Protein AF-A0A5J9SLV2-F1 (afdb_monomer)

Structure (mmCIF, N/CA/C/O backbone):
data_AF-A0A5J9SLV2-F1
#
_entry.id   AF-A0A5J9SLV2-F1
#
loop_
_atom_site.group_PDB
_atom_site.id
_atom_site.type_symbol
_atom_site.label_atom_id
_atom_site.label_alt_id
_atom_site.label_comp_id
_atom_site.label_asym_id
_atom_site.label_entity_id
_atom_site.label_seq_id
_atom_site.pdbx_PDB_ins_code
_atom_site.Cartn_x
_atom_site.Cartn_y
_atom_site.Cartn_z
_atom_site.occupancy
_atom_site.B_iso_or_equiv
_atom_site.auth_seq_id
_atom_site.auth_comp_id
_atom_site.auth_asym_id
_atom_site.auth_atom_id
_atom_site.pdbx_PDB_model_num
ATOM 1 N N . MET A 1 1 ? -26.144 40.426 -46.924 1.00 41.72 1 MET A N 1
ATOM 2 C CA . MET A 1 1 ? -24.665 40.455 -46.871 1.00 41.72 1 MET A CA 1
ATOM 3 C C . MET A 1 1 ? -24.216 39.282 -46.008 1.00 41.72 1 MET A C 1
ATOM 5 O O . MET A 1 1 ? -24.791 39.077 -44.948 1.00 41.72 1 MET A O 1
ATOM 9 N N . GLN A 1 2 ? -23.354 38.431 -46.560 1.00 43.91 2 GLN A N 1
ATOM 10 C CA . GLN A 1 2 ? -23.101 37.044 -46.152 1.00 43.91 2 GLN A CA 1
ATOM 11 C C . GLN A 1 2 ? -22.430 36.903 -44.776 1.00 43.91 2 GLN A C 1
ATOM 13 O O . GLN A 1 2 ? -21.515 37.651 -44.450 1.00 43.91 2 GLN A O 1
ATOM 18 N N . ARG A 1 3 ? -22.840 35.879 -44.012 1.00 47.34 3 ARG A N 1
ATOM 19 C CA . ARG A 1 3 ? -22.037 35.296 -42.927 1.00 47.34 3 ARG A CA 1
ATOM 20 C C . ARG A 1 3 ? -21.032 34.330 -43.556 1.00 47.34 3 ARG A C 1
ATOM 22 O O . ARG A 1 3 ? -21.440 33.359 -44.190 1.00 47.34 3 ARG A O 1
ATOM 29 N N . GLN A 1 4 ? -19.743 34.617 -43.411 1.00 53.06 4 GLN A N 1
ATOM 30 C CA . GLN A 1 4 ? -18.662 33.725 -43.823 1.00 53.06 4 GLN A CA 1
ATOM 31 C C . GLN A 1 4 ? -18.554 32.537 -42.862 1.00 53.06 4 GLN A C 1
ATOM 33 O O . GLN A 1 4 ? -18.487 32.707 -41.647 1.00 53.06 4 GLN A O 1
ATOM 38 N N . MET A 1 5 ? -18.535 31.339 -43.446 1.00 47.59 5 MET A N 1
ATOM 39 C CA . MET A 1 5 ? -18.023 30.118 -42.836 1.00 47.59 5 MET A CA 1
ATOM 40 C C . MET A 1 5 ? -16.497 30.065 -42.958 1.00 47.59 5 MET A C 1
ATOM 42 O O . MET A 1 5 ? -15.943 30.475 -43.976 1.00 47.59 5 MET A O 1
ATOM 46 N N . GLY A 1 6 ? -15.847 29.472 -41.961 1.00 43.09 6 GLY A N 1
ATOM 47 C CA . GLY A 1 6 ? -14.471 28.978 -42.028 1.00 43.09 6 GLY A CA 1
ATOM 48 C C . GLY A 1 6 ? -13.948 28.721 -40.617 1.00 43.09 6 GLY A C 1
ATOM 49 O O . GLY A 1 6 ? -14.244 29.488 -39.714 1.00 43.09 6 GLY A O 1
ATOM 50 N N . SER A 1 7 ? -13.191 27.682 -40.302 1.00 43.59 7 SER A N 1
ATOM 51 C CA . SER A 1 7 ? -12.810 26.437 -40.968 1.00 43.59 7 SER A CA 1
ATOM 52 C C . SER A 1 7 ? -12.269 25.577 -39.819 1.00 43.59 7 SER A C 1
ATOM 54 O O . SER A 1 7 ? -11.457 26.068 -39.037 1.00 43.59 7 SER A O 1
ATOM 56 N N . LEU A 1 8 ? -12.743 24.340 -39.671 1.00 46.25 8 LEU A N 1
ATOM 57 C CA . LEU A 1 8 ? -12.281 23.403 -38.640 1.00 46.25 8 LEU A CA 1
ATOM 58 C C . LEU A 1 8 ? -10.815 23.024 -38.901 1.00 46.25 8 LEU A C 1
ATOM 60 O O . LEU A 1 8 ? -10.478 22.581 -39.998 1.00 46.25 8 LEU A O 1
ATOM 64 N N . ALA A 1 9 ? -9.954 23.199 -37.899 1.00 49.19 9 ALA A N 1
ATOM 65 C CA . ALA A 1 9 ? -8.588 22.687 -37.917 1.00 49.19 9 ALA A CA 1
ATOM 66 C C . ALA A 1 9 ? -8.591 21.163 -37.661 1.00 49.19 9 ALA A C 1
ATOM 68 O O . ALA A 1 9 ? -9.382 20.694 -36.839 1.00 49.19 9 ALA A O 1
ATOM 69 N N . PRO A 1 10 ? -7.745 20.375 -38.347 1.00 49.41 10 PRO A N 1
ATOM 70 C CA . PRO A 1 10 ? -7.709 18.929 -38.175 1.00 49.41 10 PRO A CA 1
ATOM 71 C C . PRO A 1 10 ? -6.972 18.523 -36.892 1.00 49.41 10 PRO A C 1
ATOM 73 O O . PRO A 1 10 ? -5.961 19.112 -36.515 1.00 49.41 10 PRO A O 1
ATOM 76 N N . HIS A 1 11 ? -7.494 17.482 -36.244 1.00 47.03 11 HIS A N 1
ATOM 77 C CA . HIS A 1 11 ? -6.877 16.802 -35.112 1.00 47.03 11 HIS A CA 1
ATOM 78 C C . HIS A 1 11 ? -5.669 15.978 -35.577 1.00 47.03 11 HIS A C 1
ATOM 80 O O . HIS A 1 11 ? -5.800 15.093 -36.421 1.00 47.03 11 HIS A O 1
ATOM 86 N N . ASP A 1 12 ? -4.508 16.262 -34.994 1.00 41.50 12 ASP A N 1
ATOM 87 C CA . ASP A 1 12 ? -3.261 15.530 -35.202 1.00 41.50 12 ASP A CA 1
ATOM 88 C C . ASP A 1 12 ? -3.271 14.246 -34.353 1.00 41.50 12 ASP A C 1
ATOM 90 O O . ASP A 1 12 ? -2.928 14.236 -33.169 1.00 41.50 12 ASP A O 1
ATOM 94 N N . THR A 1 13 ? -3.761 13.144 -34.925 1.00 51.00 13 THR A N 1
ATOM 95 C CA . THR A 1 13 ? -3.569 11.809 -34.348 1.00 51.00 13 THR A CA 1
ATOM 96 C C . THR A 1 13 ? -2.160 11.329 -34.676 1.00 51.00 13 THR A C 1
ATOM 98 O O . THR A 1 13 ? -1.941 10.644 -35.678 1.00 51.00 13 THR A O 1
ATOM 101 N N . GLY A 1 14 ? -1.210 11.677 -33.808 1.00 39.94 14 GLY A N 1
ATOM 102 C CA . GLY A 1 14 ? 0.153 11.154 -33.811 1.00 39.94 14 GLY A CA 1
ATOM 103 C C . GLY A 1 14 ? 0.186 9.656 -33.493 1.00 39.94 14 GLY A C 1
ATOM 104 O O . GLY A 1 14 ? 0.420 9.245 -32.360 1.00 39.94 14 GLY A O 1
ATOM 105 N N . LEU A 1 15 ? -0.059 8.822 -34.503 1.00 46.41 15 LEU A N 1
ATOM 106 C CA . LEU A 1 15 ? 0.231 7.391 -34.470 1.00 46.41 15 LEU A CA 1
ATOM 107 C C . LEU A 1 15 ? 1.737 7.193 -34.690 1.00 46.41 15 LEU A C 1
ATOM 109 O O . LEU A 1 15 ? 2.242 7.357 -35.799 1.00 46.41 15 LEU A O 1
ATOM 113 N N . CYS A 1 16 ? 2.460 6.816 -33.635 1.00 43.22 16 CYS A N 1
ATOM 114 C CA . CYS A 1 16 ? 3.853 6.383 -33.733 1.00 43.22 16 CYS A CA 1
ATOM 115 C C . CYS A 1 16 ? 3.993 5.200 -34.719 1.00 43.22 16 CYS A C 1
ATOM 117 O O . CYS A 1 16 ? 3.277 4.202 -34.573 1.00 43.22 16 CYS A O 1
ATOM 119 N N . PRO A 1 17 ? 4.930 5.229 -35.683 1.00 48.59 17 PRO A N 1
ATOM 120 C CA . PRO A 1 17 ? 5.192 4.073 -36.528 1.00 48.59 17 PRO A CA 1
ATOM 121 C C . PRO A 1 17 ? 5.981 3.004 -35.756 1.00 48.59 17 PRO A C 1
ATOM 123 O O . PRO A 1 17 ? 7.010 3.279 -35.140 1.00 48.59 17 PRO A O 1
ATOM 126 N N . ARG A 1 18 ? 5.507 1.753 -35.810 1.00 48.09 18 ARG A N 1
ATOM 127 C CA . ARG A 1 18 ? 6.249 0.575 -35.330 1.00 48.09 18 ARG A CA 1
ATOM 128 C C . ARG A 1 18 ? 7.481 0.335 -36.221 1.00 48.09 18 ARG A C 1
ATOM 130 O O . ARG A 1 18 ? 7.324 0.339 -37.444 1.00 48.09 18 ARG A O 1
ATOM 137 N N . PRO A 1 19 ? 8.675 0.052 -35.671 1.00 42.28 19 PRO A N 1
ATOM 138 C CA . PRO A 1 19 ? 9.814 -0.351 -36.488 1.00 42.28 19 PRO A CA 1
ATOM 139 C C . PRO A 1 19 ? 9.582 -1.742 -37.102 1.00 42.28 19 PRO A C 1
ATOM 141 O O . PRO A 1 19 ? 9.2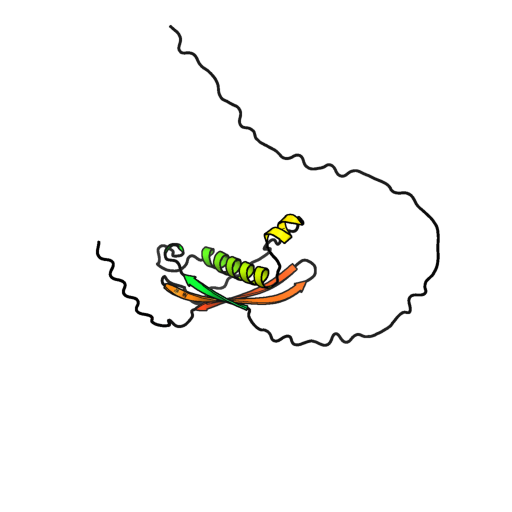21 -2.698 -36.413 1.00 42.28 19 PRO A O 1
ATOM 144 N N . ARG A 1 20 ? 9.780 -1.844 -38.424 1.00 42.25 20 ARG A N 1
ATOM 145 C CA . ARG A 1 20 ? 9.831 -3.109 -39.174 1.00 42.25 20 ARG A CA 1
ATOM 146 C C . ARG A 1 20 ? 11.054 -3.913 -38.728 1.00 42.25 20 ARG A C 1
ATOM 148 O O . ARG A 1 20 ? 12.167 -3.397 -38.770 1.00 42.25 20 ARG A O 1
ATOM 155 N N . ALA A 1 21 ? 10.850 -5.175 -38.356 1.00 43.91 21 ALA A N 1
ATOM 156 C CA . ALA A 1 21 ? 11.937 -6.133 -38.183 1.00 43.91 21 ALA A CA 1
ATOM 157 C C . ALA A 1 21 ? 12.627 -6.359 -39.538 1.00 43.91 21 ALA A C 1
ATOM 159 O O . ALA A 1 21 ? 11.968 -6.694 -40.522 1.00 43.91 21 ALA A O 1
ATOM 160 N N . ALA A 1 22 ? 13.937 -6.124 -39.594 1.00 47.12 22 ALA A N 1
ATOM 161 C CA . ALA A 1 22 ? 14.756 -6.421 -40.757 1.00 47.12 22 ALA A CA 1
ATOM 162 C C . ALA A 1 22 ? 15.210 -7.885 -40.706 1.00 47.12 22 ALA A C 1
ATOM 164 O O . ALA A 1 22 ? 15.863 -8.307 -39.751 1.00 47.12 22 ALA A O 1
ATOM 165 N N . ASP A 1 23 ? 14.881 -8.633 -41.757 1.00 47.53 23 ASP A N 1
ATOM 166 C CA . ASP A 1 23 ? 15.496 -9.914 -42.086 1.00 47.53 23 ASP A CA 1
ATOM 167 C C . ASP A 1 23 ? 16.975 -9.695 -42.433 1.00 47.53 23 ASP A C 1
ATOM 169 O O . ASP A 1 23 ? 17.310 -8.958 -43.361 1.00 47.53 23 ASP A O 1
ATOM 173 N N . GLY A 1 24 ? 17.873 -10.338 -41.687 1.00 38.94 24 GLY A N 1
ATOM 174 C CA . GLY A 1 24 ? 19.316 -10.168 -41.836 1.00 38.94 24 GLY A CA 1
ATOM 175 C C . GLY A 1 24 ? 20.068 -11.440 -41.479 1.00 38.94 24 GLY A C 1
ATOM 176 O O . GLY A 1 24 ? 20.387 -11.702 -40.326 1.00 38.94 24 GLY A O 1
ATOM 177 N N . ARG A 1 25 ? 20.317 -12.244 -42.507 1.00 39.91 25 ARG A N 1
ATOM 178 C CA . ARG A 1 25 ? 21.093 -13.485 -42.515 1.00 39.91 25 ARG A CA 1
ATOM 179 C C . ARG A 1 25 ? 22.583 -13.157 -42.304 1.00 39.91 25 ARG A C 1
ATOM 181 O O . ARG A 1 25 ? 23.121 -12.371 -43.077 1.00 39.91 25 ARG A O 1
ATOM 188 N N . SER A 1 26 ? 23.258 -13.783 -41.336 1.00 43.88 26 SER A N 1
ATOM 189 C CA . SER A 1 26 ? 24.723 -13.681 -41.177 1.00 43.88 26 SER A CA 1
ATOM 190 C C . SER A 1 26 ? 25.423 -14.984 -41.583 1.00 43.88 26 SER A C 1
ATOM 192 O O . SER A 1 26 ? 24.915 -16.062 -41.260 1.00 43.88 26 SER A O 1
ATOM 194 N N . PRO A 1 27 ? 26.564 -14.915 -42.296 1.00 47.19 27 PRO A N 1
ATOM 195 C CA . PRO A 1 27 ? 27.261 -16.080 -42.810 1.00 47.19 27 PRO A CA 1
ATOM 196 C C . PRO A 1 27 ? 28.206 -16.717 -41.785 1.00 47.19 27 PRO A C 1
ATOM 198 O O . PRO A 1 27 ? 28.594 -16.151 -40.767 1.00 47.19 27 PRO A O 1
ATOM 201 N N . ILE A 1 28 ? 28.554 -17.942 -42.144 1.00 46.94 28 ILE A N 1
ATOM 202 C CA . ILE A 1 28 ? 29.383 -18.931 -41.475 1.00 46.94 28 ILE A CA 1
ATOM 203 C C . ILE A 1 28 ? 30.841 -18.446 -41.473 1.00 46.94 28 ILE A C 1
ATOM 205 O O . ILE A 1 28 ? 31.357 -18.084 -42.530 1.00 46.94 28 ILE A O 1
ATOM 209 N N . SER A 1 29 ? 31.539 -18.506 -40.334 1.00 45.91 29 SER A N 1
ATOM 210 C CA . SER A 1 29 ? 33.005 -18.540 -40.333 1.00 45.91 29 SER A CA 1
ATOM 211 C C . SER A 1 29 ? 33.538 -19.624 -39.393 1.00 45.91 29 SER A C 1
ATOM 213 O O . SER A 1 29 ? 33.150 -19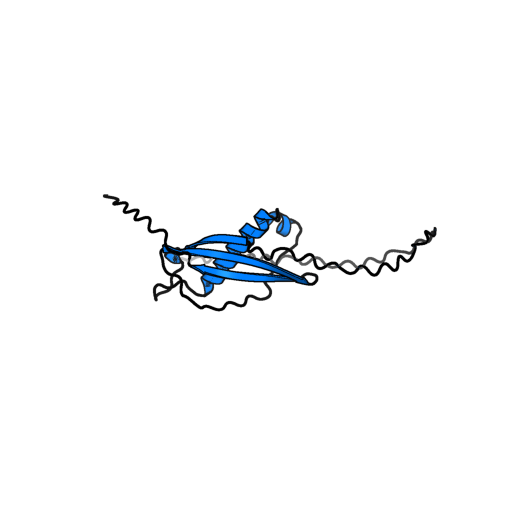.778 -38.237 1.00 45.91 29 SER A O 1
ATOM 215 N N . SER A 1 30 ? 34.386 -20.446 -39.993 1.00 47.09 30 SER A N 1
ATOM 216 C CA . SER A 1 30 ? 35.151 -21.556 -39.451 1.00 47.09 30 SER A CA 1
ATOM 217 C C . SER A 1 30 ? 36.380 -21.079 -38.677 1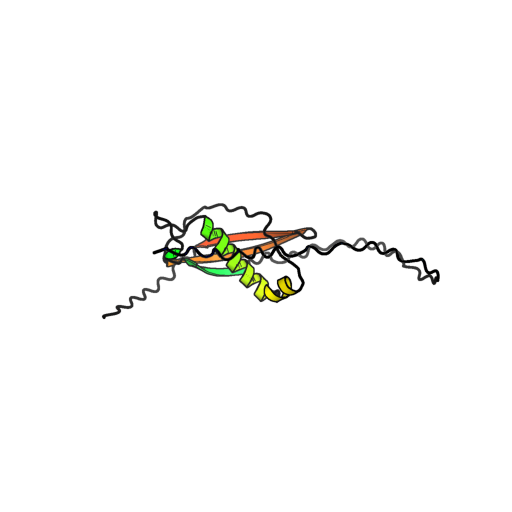.00 47.09 30 SER A C 1
ATOM 219 O O . SER A 1 30 ? 37.057 -20.156 -39.127 1.00 47.09 30 SER A O 1
ATOM 221 N N . GLY A 1 31 ? 36.769 -21.794 -37.620 1.00 36.50 31 GLY A N 1
ATOM 222 C CA . GLY A 1 31 ? 38.125 -21.692 -37.066 1.00 36.50 31 GLY A CA 1
ATOM 223 C C . GLY A 1 31 ? 38.208 -22.110 -35.606 1.00 36.50 31 GLY A C 1
ATOM 224 O O . GLY A 1 31 ? 37.853 -21.348 -34.717 1.00 36.50 31 GLY A O 1
ATOM 225 N N . GLY A 1 32 ? 38.655 -23.341 -35.357 1.00 36.72 32 GLY A N 1
ATOM 226 C CA . GLY A 1 32 ? 38.665 -23.942 -34.028 1.00 36.72 32 GLY A CA 1
ATOM 227 C C . GLY A 1 32 ? 39.779 -23.482 -33.085 1.00 36.72 32 GLY A C 1
ATOM 228 O O . GLY A 1 32 ? 40.821 -22.969 -33.489 1.00 36.72 32 GLY A O 1
ATOM 229 N N . ARG A 1 33 ? 39.581 -23.800 -31.804 1.00 38.91 33 ARG A N 1
ATOM 230 C CA . ARG A 1 33 ? 40.581 -24.430 -30.931 1.00 38.91 33 ARG A CA 1
ATOM 231 C C . ARG A 1 33 ? 39.891 -24.894 -29.654 1.00 38.91 33 ARG A C 1
ATOM 233 O O . ARG A 1 33 ? 39.199 -24.127 -28.994 1.00 38.91 33 ARG A O 1
ATOM 240 N N . GLY A 1 34 ? 40.038 -26.181 -29.361 1.00 40.88 34 GLY A N 1
ATOM 241 C CA . GLY A 1 34 ? 39.435 -26.810 -28.199 1.00 40.88 34 GLY A CA 1
ATOM 242 C C . GLY A 1 34 ? 40.059 -26.316 -26.900 1.00 40.88 34 GLY A C 1
ATOM 243 O O . GLY A 1 34 ? 41.276 -26.327 -26.745 1.00 40.88 34 GLY A O 1
ATOM 244 N N . HIS A 1 35 ? 39.200 -25.984 -25.943 1.00 35.84 35 HIS A N 1
ATOM 245 C CA . HIS A 1 35 ? 39.523 -26.034 -24.527 1.00 35.84 35 HIS A CA 1
ATOM 246 C C . HIS A 1 35 ? 38.548 -27.012 -23.878 1.00 35.84 35 HIS A C 1
ATOM 248 O O . HIS A 1 35 ? 37.331 -26.840 -23.930 1.00 35.84 35 HIS A O 1
ATOM 254 N N . ARG A 1 36 ? 39.102 -28.102 -23.338 1.00 37.38 36 ARG A N 1
ATOM 255 C CA . ARG A 1 36 ? 38.364 -29.142 -22.617 1.00 37.38 36 ARG A CA 1
ATOM 256 C C . ARG A 1 36 ? 37.741 -28.497 -21.378 1.00 37.38 36 ARG A C 1
ATOM 258 O O . ARG A 1 36 ? 38.468 -28.111 -20.468 1.00 37.38 36 ARG A O 1
ATOM 265 N N . VAL A 1 37 ? 36.417 -28.388 -21.343 1.00 36.12 37 VAL A N 1
ATOM 266 C CA . VAL A 1 37 ? 35.692 -28.003 -20.130 1.00 36.12 37 VAL A CA 1
ATOM 267 C C . VAL A 1 37 ? 35.549 -29.263 -19.283 1.00 36.12 37 VAL A C 1
ATOM 269 O O . VAL A 1 37 ? 34.885 -30.221 -19.678 1.00 36.12 37 VAL A O 1
ATOM 272 N N . ALA A 1 38 ? 36.248 -29.292 -18.152 1.00 37.62 38 ALA A N 1
ATOM 273 C CA . ALA A 1 38 ? 36.125 -30.350 -17.165 1.00 37.62 38 ALA A CA 1
ATOM 274 C C . ALA A 1 38 ? 34.691 -30.368 -16.616 1.00 37.62 38 ALA A C 1
ATOM 276 O O . ALA A 1 38 ? 34.208 -29.372 -16.077 1.00 37.62 38 ALA A O 1
ATOM 277 N N . ALA A 1 39 ? 34.015 -31.507 -16.756 1.00 39.25 39 ALA A N 1
ATOM 278 C CA . ALA A 1 39 ? 32.753 -31.773 -16.089 1.00 39.25 39 ALA A CA 1
ATOM 279 C C . ALA A 1 39 ? 33.009 -31.876 -14.578 1.00 39.25 39 ALA A C 1
ATOM 281 O O . ALA A 1 39 ? 33.406 -32.921 -14.069 1.00 39.25 39 ALA A O 1
ATOM 282 N N . LEU A 1 40 ? 32.796 -30.777 -13.855 1.00 40.84 40 LEU A N 1
ATOM 283 C CA . LEU A 1 40 ? 32.665 -30.811 -12.406 1.00 40.84 40 LEU A CA 1
ATOM 284 C C . LEU A 1 40 ? 31.238 -31.255 -12.084 1.00 40.84 40 LEU A C 1
ATOM 286 O O . LEU A 1 40 ? 30.322 -30.447 -11.943 1.00 40.84 40 LEU A O 1
ATOM 290 N N . THR A 1 41 ? 31.055 -32.568 -11.960 1.00 44.19 41 THR A N 1
ATOM 291 C CA . THR A 1 41 ? 29.964 -33.176 -11.191 1.00 44.19 41 THR A CA 1
ATOM 292 C C . THR A 1 41 ? 30.131 -32.803 -9.718 1.00 44.19 41 THR A C 1
ATOM 294 O O . THR A 1 41 ? 30.550 -33.602 -8.887 1.00 44.19 41 THR A O 1
ATOM 297 N N . GLY A 1 42 ? 29.826 -31.548 -9.403 1.00 34.69 42 GLY A N 1
ATOM 298 C CA . GLY A 1 42 ? 29.607 -31.063 -8.055 1.00 34.69 42 GLY A CA 1
ATOM 299 C C . GLY A 1 42 ? 28.110 -31.033 -7.819 1.00 34.69 42 GLY A C 1
ATOM 300 O O . GLY A 1 42 ? 27.413 -30.152 -8.317 1.00 34.69 42 GLY A O 1
ATOM 301 N N . ARG A 1 43 ? 27.602 -32.006 -7.062 1.00 48.03 43 ARG A N 1
ATOM 302 C CA . ARG A 1 43 ? 26.269 -31.943 -6.466 1.00 48.03 43 ARG A CA 1
ATOM 303 C C . ARG A 1 43 ? 26.311 -30.801 -5.451 1.00 48.03 43 ARG A C 1
ATOM 305 O O . ARG A 1 43 ? 26.592 -31.014 -4.276 1.00 48.03 43 ARG A O 1
ATOM 312 N N . ALA A 1 44 ? 26.120 -29.574 -5.925 1.00 37.12 44 ALA A N 1
ATOM 313 C CA . ALA A 1 44 ? 25.938 -28.427 -5.062 1.00 37.12 44 ALA A CA 1
ATOM 314 C C . ALA A 1 44 ? 24.588 -28.629 -4.376 1.00 37.12 44 ALA A C 1
ATOM 316 O O . ALA A 1 44 ? 23.530 -28.311 -4.919 1.00 37.12 44 ALA A O 1
ATOM 317 N N . CYS A 1 45 ? 24.626 -29.234 -3.190 1.00 36.91 45 CYS A N 1
ATOM 318 C CA . CYS A 1 45 ? 23.585 -29.060 -2.200 1.00 36.91 45 CYS A CA 1
ATOM 319 C C . CYS A 1 45 ? 23.457 -27.550 -2.020 1.00 36.91 45 CYS A C 1
ATOM 321 O O . CYS A 1 45 ? 24.300 -26.935 -1.369 1.00 36.91 45 CYS A O 1
ATOM 323 N N . LEU A 1 46 ? 22.463 -26.956 -2.685 1.00 42.28 46 LEU A N 1
ATOM 324 C CA . LEU A 1 46 ? 22.109 -25.557 -2.536 1.00 42.28 46 LEU A CA 1
ATOM 325 C C . LEU A 1 46 ? 21.713 -25.400 -1.070 1.00 42.28 46 LEU A C 1
ATOM 327 O O . LEU A 1 46 ? 20.589 -25.716 -0.674 1.00 42.28 46 LEU A O 1
ATOM 331 N N . GLY A 1 47 ? 22.696 -25.041 -0.246 1.00 32.00 47 GLY A N 1
ATOM 332 C CA . GLY A 1 47 ? 22.496 -24.772 1.160 1.00 32.00 47 GLY A CA 1
ATOM 333 C C . GLY A 1 47 ? 21.376 -23.756 1.242 1.00 32.00 47 GLY A C 1
ATOM 334 O O . GLY A 1 47 ? 21.495 -22.654 0.707 1.00 32.00 47 GLY A O 1
ATOM 335 N N . LYS A 1 48 ? 20.253 -24.151 1.849 1.00 44.81 48 LYS A N 1
ATOM 336 C CA . LYS A 1 48 ? 19.187 -23.224 2.211 1.00 44.81 48 LYS A CA 1
ATOM 337 C C . LYS A 1 48 ? 19.791 -22.236 3.200 1.00 44.81 48 LYS A C 1
ATOM 339 O O . LYS A 1 48 ? 19.778 -22.480 4.404 1.00 44.81 48 LYS A O 1
ATOM 344 N N . ALA A 1 49 ? 20.312 -21.127 2.689 1.00 39.16 49 ALA A N 1
ATOM 345 C CA . ALA A 1 49 ? 20.485 -19.928 3.476 1.00 39.16 49 ALA A CA 1
ATOM 346 C C . ALA A 1 49 ? 19.077 -19.531 3.920 1.00 39.16 49 ALA A C 1
ATOM 348 O O . ALA A 1 49 ? 18.279 -19.027 3.128 1.00 39.16 49 ALA A O 1
ATOM 349 N N . ARG A 1 50 ? 18.730 -19.851 5.168 1.00 45.72 50 ARG A N 1
ATOM 350 C CA . ARG A 1 50 ? 17.563 -19.269 5.821 1.00 45.72 50 ARG A CA 1
ATOM 351 C C . ARG A 1 50 ? 17.901 -17.802 6.042 1.00 45.72 50 ARG A C 1
ATOM 353 O O . ARG A 1 50 ? 18.451 -17.438 7.072 1.00 45.72 50 ARG A O 1
ATOM 360 N N . LYS A 1 51 ? 17.679 -16.994 5.007 1.00 45.41 51 LYS A N 1
ATOM 361 C CA . LYS A 1 51 ? 17.705 -15.542 5.119 1.00 45.41 51 LYS A CA 1
ATOM 362 C C . LYS A 1 51 ? 16.572 -15.201 6.076 1.00 45.41 51 LYS A C 1
ATOM 364 O O . LYS A 1 51 ? 15.450 -15.642 5.844 1.00 45.41 51 LYS A O 1
ATOM 369 N N . GLU A 1 52 ? 16.890 -14.531 7.176 1.00 50.03 52 GLU A N 1
ATOM 370 C CA . GLU A 1 52 ? 15.884 -14.016 8.098 1.00 50.03 52 GLU A CA 1
ATOM 371 C C . GLU A 1 52 ? 14.799 -13.319 7.280 1.00 50.03 52 GLU A C 1
ATOM 373 O O . GLU A 1 52 ? 15.095 -12.444 6.463 1.00 50.03 52 GLU A O 1
ATOM 378 N N . ASP A 1 53 ? 13.558 -13.769 7.454 1.00 59.28 53 ASP A N 1
ATOM 379 C CA . ASP A 1 53 ? 12.371 -13.273 6.760 1.00 59.28 53 ASP A CA 1
ATOM 380 C C . ASP A 1 53 ? 11.998 -11.884 7.292 1.00 59.28 53 ASP A C 1
ATOM 382 O O . ASP A 1 53 ? 10.924 -11.665 7.850 1.00 59.28 53 ASP A O 1
ATOM 386 N N . LYS A 1 54 ? 12.934 -10.942 7.188 1.00 81.44 54 LYS A N 1
ATOM 387 C CA . LYS A 1 54 ? 12.783 -9.596 7.708 1.00 81.44 54 LYS A CA 1
ATOM 388 C C . LYS A 1 54 ? 11.909 -8.816 6.739 1.00 81.44 54 LYS A C 1
ATOM 390 O O . LYS A 1 54 ? 12.234 -8.681 5.559 1.00 81.44 54 LYS A O 1
ATOM 395 N N . TYR A 1 55 ? 10.774 -8.351 7.241 1.00 90.06 55 TYR A N 1
ATOM 396 C CA . TYR A 1 55 ? 9.920 -7.440 6.502 1.00 90.06 55 TYR A CA 1
ATOM 397 C C . TYR A 1 55 ? 10.635 -6.099 6.355 1.00 90.06 55 TYR A C 1
ATOM 399 O O . TYR A 1 55 ? 11.273 -5.616 7.291 1.00 90.06 55 TYR A O 1
ATOM 407 N N . PHE A 1 56 ? 10.535 -5.519 5.166 1.00 91.75 56 PHE A N 1
ATOM 408 C CA . PHE A 1 56 ? 10.804 -4.108 4.980 1.00 91.75 56 PHE A CA 1
ATOM 409 C C . PHE A 1 56 ? 9.549 -3.340 5.379 1.00 91.75 56 PHE A C 1
ATOM 411 O O . PHE A 1 56 ? 8.464 -3.647 4.888 1.00 91.75 56 PHE A O 1
ATOM 418 N N . GLU A 1 57 ? 9.692 -2.400 6.300 1.00 93.75 57 GLU A N 1
ATOM 419 C CA . GLU A 1 57 ? 8.576 -1.712 6.938 1.00 93.75 57 GLU A CA 1
ATOM 420 C C . GLU A 1 57 ? 8.583 -0.244 6.520 1.00 93.75 57 GLU A C 1
ATOM 422 O O . GLU A 1 57 ? 9.593 0.442 6.676 1.00 93.75 57 GLU A O 1
ATOM 427 N N . VAL A 1 58 ? 7.460 0.227 5.981 1.00 93.44 58 VAL A N 1
ATOM 428 C CA . VAL A 1 58 ? 7.257 1.632 5.619 1.00 93.44 58 VAL A CA 1
ATOM 429 C C . VAL A 1 58 ? 6.097 2.169 6.435 1.00 93.44 58 VAL A C 1
ATOM 431 O O . VAL A 1 58 ? 4.957 1.746 6.247 1.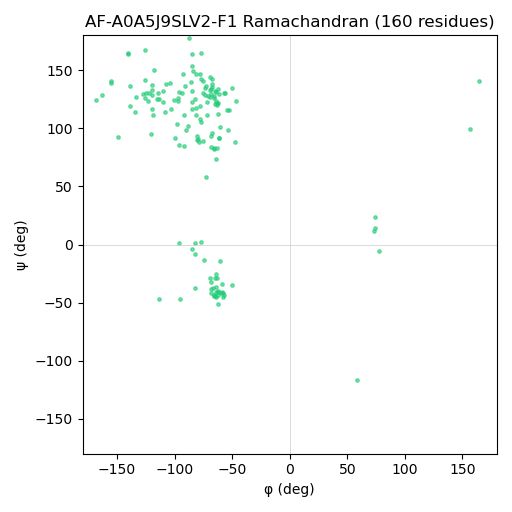00 93.44 58 VAL A O 1
ATOM 434 N N . GLU A 1 59 ? 6.391 3.076 7.362 1.00 93.75 59 GLU A N 1
ATOM 435 C CA . GLU A 1 59 ? 5.355 3.783 8.110 1.00 93.75 59 GLU A CA 1
ATOM 436 C C . GLU A 1 59 ? 4.679 4.831 7.224 1.00 93.75 59 GLU A C 1
ATOM 438 O O . GLU A 1 59 ? 5.341 5.586 6.512 1.00 93.75 59 GLU A O 1
ATOM 443 N N . MET A 1 60 ? 3.352 4.875 7.284 1.00 92.94 60 MET A N 1
ATOM 444 C CA . MET A 1 60 ? 2.500 5.794 6.538 1.00 92.94 60 MET A CA 1
ATOM 445 C C . MET A 1 60 ? 1.340 6.267 7.423 1.00 92.94 60 MET A C 1
ATOM 447 O O . MET A 1 60 ? 1.058 5.700 8.484 1.00 92.94 60 MET A O 1
ATOM 451 N N . MET A 1 61 ? 0.672 7.330 6.986 1.00 92.81 61 MET A N 1
ATOM 452 C CA . MET A 1 61 ? -0.515 7.887 7.628 1.00 92.81 61 MET A CA 1
ATOM 453 C C . MET A 1 61 ? -1.641 7.969 6.602 1.00 92.81 61 MET A C 1
ATOM 455 O O . MET A 1 61 ? -1.390 8.266 5.432 1.00 92.81 61 MET A O 1
ATOM 459 N N . VAL A 1 62 ? -2.862 7.680 7.044 1.00 92.31 62 VAL A N 1
ATOM 460 C CA . VAL A 1 62 ? -4.064 7.816 6.215 1.00 92.31 62 VAL A CA 1
ATOM 461 C C . VAL A 1 62 ? -4.360 9.296 6.001 1.00 92.31 62 VAL A C 1
ATOM 463 O O . VAL A 1 62 ? -4.453 10.041 6.980 1.00 92.31 62 VAL A O 1
ATOM 466 N N . HIS A 1 63 ? -4.524 9.712 4.744 1.00 91.25 63 HIS A N 1
ATOM 467 C CA . HIS A 1 63 ? -4.965 11.067 4.425 1.00 91.25 63 HIS A CA 1
ATOM 468 C C . HIS A 1 63 ? -6.492 11.154 4.461 1.00 91.25 63 HIS A C 1
ATOM 470 O O . HIS A 1 63 ? -7.190 10.170 4.219 1.00 91.25 63 HIS A O 1
ATOM 476 N N . ASP A 1 64 ? -7.020 12.347 4.727 1.00 88.50 64 ASP A N 1
ATOM 477 C CA . ASP A 1 64 ? -8.469 12.578 4.741 1.00 88.50 64 ASP A CA 1
ATOM 478 C C . ASP A 1 64 ? -9.107 12.352 3.356 1.00 88.50 64 ASP A C 1
ATOM 480 O O . ASP A 1 64 ? -10.244 11.893 3.275 1.00 88.50 64 ASP A O 1
ATOM 484 N N . ASP A 1 65 ? -8.347 12.579 2.278 1.00 91.12 65 ASP A N 1
ATOM 485 C CA . ASP A 1 65 ? -8.769 12.356 0.885 1.00 91.12 65 ASP A CA 1
ATOM 486 C C . ASP A 1 65 ? -8.814 10.867 0.483 1.00 91.12 65 ASP A C 1
ATOM 488 O O . ASP A 1 65 ? -9.374 10.516 -0.556 1.00 91.12 65 ASP A O 1
ATOM 492 N N . ASP A 1 66 ? -8.228 9.979 1.293 1.00 91.25 66 ASP A N 1
ATOM 493 C CA . ASP A 1 66 ? -8.187 8.535 1.029 1.00 91.25 66 ASP A CA 1
ATOM 494 C C . ASP A 1 66 ? -9.481 7.819 1.463 1.00 91.25 66 ASP A C 1
ATOM 496 O O . ASP A 1 66 ? -9.663 6.620 1.207 1.00 91.25 66 ASP A O 1
ATOM 500 N N . LEU A 1 67 ? -10.365 8.540 2.159 1.00 93.12 67 LEU A N 1
ATOM 501 C CA . LEU A 1 67 ? -11.584 8.004 2.744 1.00 93.12 67 LEU A CA 1
ATOM 502 C C . LEU A 1 67 ? -12.746 7.947 1.750 1.00 93.12 67 LEU A C 1
ATOM 504 O O . LEU A 1 67 ? -12.890 8.762 0.842 1.00 93.12 67 LEU A O 1
ATOM 508 N N . ASP A 1 68 ? -13.607 6.961 1.962 1.00 92.56 68 ASP A N 1
ATOM 509 C CA . ASP A 1 68 ? -14.897 6.834 1.312 1.00 92.56 68 ASP A CA 1
ATOM 510 C C . ASP A 1 68 ? -16.004 7.586 2.070 1.00 92.56 68 ASP A C 1
ATOM 512 O O . ASP A 1 68 ? -15.810 8.156 3.147 1.00 92.56 68 ASP A O 1
ATOM 516 N N . GLU A 1 69 ? -17.212 7.555 1.508 1.00 90.06 69 GLU A N 1
ATOM 517 C CA . GLU A 1 69 ? -18.412 8.163 2.097 1.00 90.06 69 GLU A CA 1
ATOM 518 C C . GLU A 1 69 ? -18.788 7.573 3.472 1.00 90.06 69 GLU A C 1
ATOM 520 O O . GLU A 1 69 ? -19.587 8.159 4.204 1.00 90.06 69 GLU A O 1
ATOM 525 N N . TYR A 1 70 ? -18.215 6.425 3.845 1.00 89.88 70 TYR A N 1
ATOM 526 C CA . TYR A 1 70 ? -18.430 5.755 5.126 1.00 89.88 70 TYR A CA 1
ATOM 527 C C . TYR A 1 70 ? -17.348 6.097 6.163 1.00 89.88 70 TYR A C 1
ATOM 529 O O . TYR A 1 70 ? -17.405 5.602 7.294 1.00 89.88 70 TYR A O 1
ATOM 537 N N . GLY A 1 71 ? -16.383 6.954 5.811 1.00 88.69 71 GLY A N 1
ATOM 538 C CA . GLY A 1 71 ? -15.285 7.361 6.686 1.00 88.69 71 GLY A CA 1
ATOM 539 C C . GLY A 1 71 ? -14.223 6.275 6.881 1.00 88.69 71 GLY A C 1
ATOM 540 O O . GLY A 1 71 ? -13.530 6.268 7.903 1.00 88.69 71 GLY A O 1
ATOM 541 N N . VAL A 1 72 ? -14.113 5.338 5.936 1.00 92.88 72 VAL A N 1
ATOM 542 C CA . VAL A 1 72 ? -13.102 4.274 5.902 1.00 92.88 72 VAL A CA 1
ATOM 543 C C . VAL A 1 72 ? -12.245 4.440 4.651 1.00 92.88 72 VAL A C 1
ATOM 545 O O . VAL A 1 72 ? -12.711 4.942 3.637 1.00 92.88 72 VAL A O 1
ATOM 548 N N . VAL A 1 73 ? -10.979 4.027 4.695 1.00 93.75 73 VAL A N 1
ATOM 549 C CA . VAL A 1 73 ? -10.118 4.065 3.505 1.00 93.75 73 VAL A CA 1
ATOM 550 C C . VAL A 1 73 ? -10.738 3.268 2.360 1.00 93.75 73 VAL A C 1
ATOM 552 O O . VAL A 1 73 ? -11.087 2.094 2.508 1.00 93.75 73 VAL A O 1
ATOM 555 N N . ASN A 1 74 ? -10.806 3.892 1.188 1.00 93.94 74 ASN A N 1
ATOM 556 C CA . ASN A 1 74 ? -11.321 3.258 -0.012 1.00 93.94 74 ASN A CA 1
ATOM 557 C C . ASN A 1 74 ? -10.454 2.047 -0.411 1.00 93.94 74 ASN A C 1
ATOM 559 O O . ASN A 1 74 ? -9.227 2.128 -0.497 1.00 93.94 74 ASN A O 1
ATOM 563 N N . ASN A 1 75 ? -11.097 0.920 -0.733 1.00 90.75 75 ASN A N 1
ATOM 564 C CA . ASN A 1 75 ? -10.436 -0.328 -1.130 1.00 90.75 75 ASN A CA 1
ATOM 565 C C . ASN A 1 75 ? -9.374 -0.153 -2.233 1.00 90.75 75 ASN A C 1
ATOM 567 O O . ASN A 1 75 ? -8.358 -0.853 -2.209 1.00 90.75 75 ASN A O 1
ATOM 571 N N . ALA A 1 76 ? -9.587 0.769 -3.177 1.00 90.38 76 ALA A N 1
ATOM 572 C CA . ALA A 1 76 ? -8.650 1.053 -4.263 1.00 90.38 76 ALA A CA 1
ATOM 573 C C . ALA A 1 76 ? -7.343 1.701 -3.771 1.00 90.38 76 ALA A C 1
ATOM 575 O O . ALA A 1 76 ? -6.277 1.428 -4.323 1.00 90.38 76 ALA A O 1
ATOM 576 N N . ILE A 1 77 ? -7.403 2.498 -2.701 1.00 94.19 77 ILE A N 1
ATOM 577 C CA . ILE A 1 77 ? -6.250 3.227 -2.157 1.00 94.19 77 ILE A CA 1
ATOM 578 C C . ILE A 1 77 ? -5.235 2.278 -1.513 1.00 94.19 77 ILE A C 1
ATOM 580 O O . ILE A 1 77 ? -4.030 2.515 -1.578 1.00 94.19 77 ILE A O 1
ATOM 584 N N . TYR A 1 78 ? -5.676 1.132 -0.993 1.00 93.19 78 TYR A N 1
ATOM 585 C CA . TYR A 1 78 ? -4.763 0.127 -0.444 1.00 93.19 78 TYR A CA 1
ATOM 586 C C . TYR A 1 78 ? -3.735 -0.378 -1.468 1.00 93.19 78 TYR A C 1
ATOM 588 O O . TYR A 1 78 ? -2.588 -0.653 -1.107 1.00 93.19 78 TYR A O 1
ATOM 596 N N . ALA A 1 79 ? -4.111 -0.478 -2.748 1.00 93.00 79 ALA A N 1
ATOM 597 C CA . ALA A 1 79 ? -3.165 -0.827 -3.805 1.00 93.00 79 ALA A CA 1
ATOM 598 C C . ALA A 1 79 ? -2.111 0.276 -4.003 1.00 93.00 79 ALA A C 1
ATOM 600 O O . ALA A 1 79 ? -0.934 -0.033 -4.200 1.00 93.00 79 ALA A O 1
ATOM 601 N N . SER A 1 80 ? -2.516 1.543 -3.883 1.00 93.25 80 SER A N 1
ATOM 602 C CA . SER A 1 80 ? -1.623 2.701 -3.942 1.00 93.25 80 SER A CA 1
ATOM 603 C C . SER A 1 80 ? -0.633 2.715 -2.776 1.00 93.25 80 SER A C 1
ATOM 605 O O . SER A 1 80 ? 0.560 2.871 -3.012 1.00 93.25 80 SER A O 1
ATOM 607 N N . TYR A 1 81 ? -1.063 2.438 -1.539 1.00 94.06 81 TYR A N 1
ATOM 608 C CA . TYR A 1 81 ? -0.138 2.340 -0.396 1.00 94.06 81 TYR A CA 1
ATOM 609 C C . TYR A 1 81 ? 0.919 1.248 -0.581 1.00 94.06 81 TYR A C 1
ATOM 611 O O . TYR A 1 81 ? 2.100 1.445 -0.288 1.00 94.06 81 TYR A O 1
ATOM 619 N N . ILE A 1 82 ? 0.510 0.090 -1.105 1.00 93.50 82 ILE A N 1
ATOM 620 C CA . ILE A 1 82 ? 1.435 -1.005 -1.415 1.00 93.50 82 ILE A CA 1
ATOM 621 C C . ILE A 1 82 ? 2.423 -0.593 -2.506 1.00 93.50 82 ILE A C 1
ATOM 623 O O . ILE A 1 82 ? 3.606 -0.932 -2.415 1.00 93.50 82 ILE A O 1
ATOM 627 N N . HIS A 1 83 ? 1.953 0.124 -3.527 1.00 92.25 83 HIS A N 1
ATOM 628 C CA . HIS A 1 83 ? 2.806 0.630 -4.592 1.00 92.25 83 HIS A CA 1
ATOM 629 C C . HIS A 1 83 ? 3.851 1.604 -4.051 1.00 92.25 83 HIS A C 1
ATOM 631 O O . HIS A 1 83 ? 5.036 1.351 -4.256 1.00 92.25 83 HIS A O 1
ATOM 637 N N . SER A 1 84 ? 3.436 2.615 -3.285 1.00 92.06 84 SER A N 1
ATOM 638 C CA . SER A 1 84 ? 4.347 3.584 -2.673 1.00 92.06 84 SER A CA 1
ATOM 639 C C . SER A 1 84 ? 5.383 2.896 -1.785 1.00 92.06 84 SER A C 1
ATOM 641 O O . SER A 1 84 ? 6.573 3.184 -1.868 1.00 92.06 84 SER A O 1
ATOM 643 N N . GLY A 1 85 ? 4.967 1.917 -0.976 1.00 92.25 85 GLY A N 1
ATOM 644 C CA . GLY A 1 85 ? 5.902 1.169 -0.137 1.00 92.25 85 GLY A CA 1
ATOM 645 C C . GLY A 1 85 ? 6.909 0.353 -0.957 1.00 92.25 85 GLY A C 1
ATOM 646 O O . GLY A 1 85 ? 8.077 0.238 -0.581 1.00 92.25 85 GLY A O 1
ATOM 647 N N . ARG A 1 86 ? 6.478 -0.217 -2.090 1.00 90.25 86 ARG A N 1
ATOM 648 C CA . ARG A 1 86 ? 7.365 -0.956 -2.996 1.00 90.25 86 ARG A CA 1
ATOM 649 C C . ARG A 1 86 ? 8.365 -0.029 -3.673 1.00 90.25 86 ARG A C 1
ATOM 651 O O . ARG A 1 86 ? 9.509 -0.438 -3.835 1.00 90.25 86 ARG A O 1
ATOM 658 N N . ASP A 1 87 ? 7.960 1.175 -4.040 1.00 88.56 87 ASP A N 1
ATOM 659 C CA . ASP A 1 87 ? 8.853 2.132 -4.688 1.00 88.56 87 ASP A CA 1
ATOM 660 C C . ASP A 1 87 ? 9.965 2.553 -3.720 1.00 88.56 87 ASP A C 1
ATOM 662 O O . ASP A 1 87 ? 11.138 2.435 -4.063 1.00 88.56 87 ASP A O 1
ATOM 666 N N . VAL A 1 88 ? 9.625 2.835 -2.455 1.00 90.56 88 VAL A N 1
ATOM 667 C CA . VAL A 1 88 ? 10.612 3.085 -1.385 1.00 90.56 88 VAL A CA 1
ATOM 668 C C . VAL A 1 88 ? 11.559 1.892 -1.186 1.00 90.56 88 VAL A C 1
ATOM 670 O O . VAL A 1 88 ? 12.767 2.062 -1.007 1.00 90.56 88 VAL A O 1
ATOM 673 N N . LEU A 1 89 ? 11.045 0.656 -1.228 1.00 88.00 89 LEU A N 1
ATOM 674 C CA . LEU A 1 89 ? 11.889 -0.543 -1.154 1.00 88.00 89 LEU A CA 1
ATOM 675 C C . LEU A 1 89 ? 12.864 -0.627 -2.340 1.00 88.00 89 LEU A C 1
ATOM 677 O O . LEU A 1 89 ? 14.026 -0.985 -2.150 1.00 88.00 89 LEU A O 1
ATOM 681 N N . LEU A 1 90 ? 12.398 -0.348 -3.557 1.00 84.88 90 LEU A N 1
ATOM 682 C CA . LEU A 1 90 ? 13.213 -0.417 -4.771 1.00 84.88 90 LEU A CA 1
ATOM 683 C C . LEU A 1 90 ? 14.287 0.675 -4.786 1.00 84.88 90 LEU A C 1
ATOM 685 O O . LEU A 1 90 ? 15.446 0.375 -5.076 1.00 84.88 90 LEU A O 1
ATOM 689 N N . GLU A 1 91 ? 13.937 1.892 -4.378 1.00 86.69 91 GLU A N 1
ATOM 690 C CA . GLU A 1 91 ? 14.884 2.992 -4.195 1.00 86.69 91 GLU A CA 1
ATOM 691 C C . GLU A 1 91 ? 15.981 2.623 -3.192 1.00 86.69 91 GLU A C 1
ATOM 693 O O . GLU A 1 91 ? 17.167 2.776 -3.488 1.00 86.69 91 GLU A O 1
ATOM 698 N N . ASN A 1 92 ? 15.611 2.021 -2.056 1.00 86.31 92 ASN A N 1
ATOM 699 C CA . ASN A 1 92 ? 16.571 1.539 -1.058 1.00 86.31 92 ASN A CA 1
ATOM 700 C C . ASN A 1 92 ? 17.481 0.413 -1.570 1.00 86.31 92 ASN A C 1
ATOM 702 O O . ASN A 1 92 ? 18.591 0.236 -1.068 1.00 86.31 92 ASN A O 1
ATOM 706 N N . LEU A 1 93 ? 17.037 -0.351 -2.569 1.00 81.88 93 LEU A N 1
ATOM 707 C CA . LEU A 1 93 ? 17.852 -1.359 -3.249 1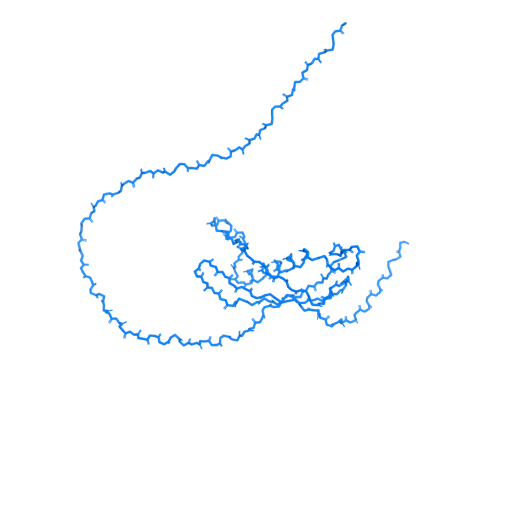.00 81.88 93 LEU A CA 1
ATOM 708 C C . LEU A 1 93 ? 18.749 -0.759 -4.349 1.00 81.88 93 LEU A C 1
ATOM 710 O O . LEU A 1 93 ? 19.464 -1.505 -5.017 1.00 81.88 93 LEU A O 1
ATOM 714 N N . GLY A 1 94 ? 18.727 0.564 -4.547 1.00 80.50 94 GLY A N 1
ATOM 715 C CA . GLY A 1 94 ? 19.454 1.255 -5.616 1.00 80.50 94 GLY A CA 1
ATOM 716 C C . GLY A 1 94 ? 18.831 1.057 -7.000 1.00 80.50 94 GLY A C 1
ATOM 717 O O . GLY A 1 94 ? 19.461 1.336 -8.018 1.00 80.50 94 GLY A O 1
ATOM 718 N N . ILE A 1 95 ? 17.598 0.552 -7.048 1.00 76.88 95 ILE A N 1
ATOM 719 C CA . ILE A 1 95 ? 16.815 0.361 -8.264 1.00 76.88 95 ILE A CA 1
ATOM 720 C C . ILE A 1 95 ? 15.913 1.588 -8.398 1.00 76.88 95 ILE A C 1
ATOM 722 O O . ILE A 1 95 ? 14.764 1.577 -7.966 1.00 76.88 95 ILE A O 1
ATOM 726 N N . SER A 1 96 ? 16.438 2.660 -8.996 1.00 72.62 96 SER A N 1
ATOM 727 C CA . SER A 1 96 ? 15.602 3.813 -9.327 1.00 72.62 96 SER A CA 1
ATOM 728 C C . SER A 1 96 ? 14.682 3.481 -10.500 1.00 72.62 96 SER A C 1
ATOM 730 O O . SER A 1 96 ? 15.092 2.867 -11.492 1.00 72.62 96 SER A O 1
ATOM 732 N N . VAL A 1 97 ? 13.418 3.885 -10.384 1.00 69.38 97 VAL A N 1
ATOM 733 C CA . VAL A 1 97 ? 12.389 3.640 -11.405 1.00 69.38 97 VAL A CA 1
ATOM 734 C C . VAL A 1 97 ? 12.807 4.245 -12.747 1.00 69.38 97 VAL A C 1
ATOM 736 O O . VAL A 1 97 ? 12.720 3.572 -13.774 1.00 69.38 97 VAL A O 1
ATOM 739 N N . ASP A 1 98 ? 13.369 5.456 -12.726 1.00 74.00 98 ASP A N 1
ATOM 740 C CA . ASP A 1 98 ? 13.839 6.164 -13.921 1.00 74.00 98 ASP A CA 1
ATOM 741 C C . ASP A 1 98 ? 14.963 5.419 -14.644 1.00 74.00 98 ASP A C 1
ATOM 743 O O . ASP A 1 98 ? 14.967 5.325 -15.873 1.00 74.00 98 ASP A O 1
ATOM 747 N N . TYR A 1 99 ? 15.901 4.831 -13.892 1.00 74.81 99 TYR A N 1
ATOM 748 C CA . TYR A 1 99 ? 16.983 4.045 -14.478 1.00 74.81 99 TYR A CA 1
ATOM 749 C C . TYR A 1 99 ? 16.430 2.810 -15.195 1.00 74.81 99 TYR A C 1
ATOM 751 O O . TYR A 1 99 ? 16.787 2.548 -16.344 1.00 74.81 99 TYR A O 1
ATOM 759 N N . TRP A 1 100 ? 15.497 2.091 -14.570 1.00 73.50 100 TRP A N 1
ATOM 760 C CA . TRP A 1 100 ? 14.876 0.910 -15.174 1.00 73.50 100 TRP A CA 1
ATOM 761 C C . TRP A 1 100 ? 14.026 1.241 -16.396 1.00 73.50 100 TRP A C 1
ATOM 763 O O . TRP A 1 100 ? 14.165 0.574 -17.426 1.00 73.50 100 TRP A O 1
ATOM 773 N N . ALA A 1 101 ? 13.233 2.309 -16.316 1.00 76.31 101 ALA A N 1
ATOM 774 C CA . ALA A 1 101 ? 12.440 2.799 -17.434 1.00 76.31 101 ALA A CA 1
ATOM 775 C C . ALA A 1 101 ? 13.329 3.233 -18.615 1.00 76.31 101 ALA A C 1
ATOM 777 O O . ALA A 1 101 ? 13.033 2.893 -19.761 1.00 76.31 101 ALA A O 1
ATOM 778 N N . SER A 1 102 ? 14.456 3.908 -18.349 1.00 78.19 102 SER A N 1
ATOM 779 C CA . SER A 1 102 ? 15.400 4.349 -19.390 1.00 78.19 102 SER A CA 1
ATOM 780 C C . SER A 1 102 ? 16.086 3.192 -20.127 1.00 78.19 102 SER A C 1
ATOM 782 O O . SER A 1 102 ? 16.389 3.308 -21.312 1.00 78.19 102 SER A O 1
ATOM 784 N N . MET A 1 103 ? 16.263 2.045 -19.463 1.00 75.75 103 MET A N 1
ATOM 785 C CA . MET A 1 103 ? 16.769 0.812 -20.079 1.00 75.75 103 MET A CA 1
ATOM 786 C C . MET A 1 103 ? 15.714 0.080 -20.926 1.00 75.75 103 MET A C 1
ATOM 788 O O . MET A 1 103 ? 15.991 -0.997 -21.450 1.00 75.75 103 MET A O 1
ATOM 792 N N . GLY A 1 104 ? 14.502 0.631 -21.052 1.00 74.00 104 GLY A N 1
ATOM 793 C CA . GLY A 1 104 ? 13.387 -0.001 -21.758 1.00 74.00 104 GLY A CA 1
ATOM 794 C C . GLY A 1 104 ? 12.766 -1.174 -20.995 1.00 74.00 104 GLY A C 1
ATOM 795 O O . GLY A 1 104 ? 11.969 -1.920 -21.565 1.00 74.00 104 GLY A O 1
ATOM 796 N N . ASN A 1 105 ? 13.111 -1.344 -19.716 1.00 74.25 105 ASN A N 1
ATOM 797 C CA . ASN A 1 105 ? 12.566 -2.391 -18.864 1.00 74.25 105 ASN A CA 1
ATOM 798 C C . ASN A 1 105 ? 11.397 -1.831 -18.049 1.00 74.25 105 ASN A C 1
ATOM 800 O O . ASN A 1 105 ? 11.519 -0.804 -17.388 1.00 74.25 105 ASN A O 1
ATOM 804 N N . ALA A 1 106 ? 10.268 -2.538 -18.044 1.00 76.62 106 ALA A N 1
ATOM 805 C CA . ALA A 1 106 ? 9.098 -2.171 -17.252 1.00 76.62 106 ALA A CA 1
ATOM 806 C C . ALA A 1 106 ? 8.712 -3.316 -16.312 1.00 76.62 106 ALA A C 1
ATOM 808 O O . ALA A 1 106 ? 8.563 -4.464 -16.738 1.00 76.62 106 ALA A O 1
ATOM 809 N N . MET A 1 107 ? 8.516 -3.003 -15.031 1.00 78.88 107 MET A N 1
ATOM 810 C CA . MET A 1 107 ? 7.941 -3.945 -14.074 1.00 78.88 107 MET A CA 1
ATOM 811 C C . MET A 1 107 ? 6.423 -3.796 -14.067 1.00 78.88 107 MET A C 1
ATOM 813 O O . MET A 1 107 ? 5.876 -2.907 -13.422 1.00 78.88 107 MET A O 1
ATOM 817 N N . ALA A 1 108 ? 5.735 -4.678 -14.788 1.00 86.06 108 ALA A N 1
ATOM 818 C CA . ALA A 1 108 ? 4.279 -4.724 -14.770 1.00 86.06 108 ALA A CA 1
ATOM 819 C C . ALA A 1 108 ? 3.769 -5.568 -13.591 1.00 86.06 108 ALA A C 1
ATOM 821 O O . ALA A 1 108 ? 4.203 -6.706 -13.382 1.00 86.06 108 ALA A O 1
ATOM 822 N N . LEU A 1 109 ? 2.804 -5.031 -12.842 1.00 88.00 109 LEU A N 1
ATOM 823 C CA . LEU A 1 109 ? 2.072 -5.787 -11.830 1.00 88.00 109 LEU A CA 1
ATOM 824 C C . LEU A 1 109 ? 1.134 -6.769 -12.542 1.00 88.00 109 LEU A C 1
ATOM 826 O O . LEU A 1 109 ? 0.196 -6.363 -13.216 1.00 88.00 109 LEU A O 1
ATOM 830 N N . SER A 1 110 ? 1.429 -8.066 -12.435 1.00 90.00 110 SER A N 1
ATOM 831 C CA . SER A 1 110 ? 0.623 -9.111 -13.088 1.00 90.00 110 SER A CA 1
ATOM 832 C C . SER A 1 110 ? -0.618 -9.486 -12.280 1.00 90.00 110 SER A C 1
ATOM 834 O O . SER A 1 110 ? -1.658 -9.782 -12.854 1.00 90.00 110 SER A O 1
ATOM 836 N N . GLU A 1 111 ? -0.496 -9.513 -10.954 1.00 90.19 111 GLU A N 1
ATOM 837 C CA . GLU A 1 111 ? -1.551 -9.945 -10.043 1.00 90.19 111 GLU A CA 1
ATOM 838 C C . GLU A 1 111 ? -1.330 -9.297 -8.672 1.00 90.19 111 GLU A C 1
ATOM 840 O O . GLU A 1 111 ? -0.193 -9.212 -8.199 1.00 90.19 111 GLU A O 1
ATOM 845 N N . LEU A 1 112 ? -2.413 -8.852 -8.035 1.00 90.56 112 LEU A N 1
ATOM 846 C CA . LEU A 1 112 ? -2.419 -8.340 -6.668 1.00 90.56 112 LEU A CA 1
ATOM 847 C C . LEU A 1 112 ? -3.657 -8.877 -5.955 1.00 90.56 112 LEU A C 1
ATOM 849 O O . LEU A 1 112 ? -4.781 -8.606 -6.366 1.00 90.56 112 LEU A O 1
ATOM 853 N N . ASN A 1 113 ? -3.440 -9.637 -4.884 1.00 91.19 113 ASN A N 1
ATOM 854 C CA . ASN A 1 113 ? -4.508 -10.196 -4.063 1.00 91.19 113 ASN A CA 1
ATOM 855 C C . ASN A 1 113 ? -4.551 -9.462 -2.724 1.00 91.19 113 ASN A C 1
ATOM 857 O O . ASN A 1 113 ? -3.615 -9.580 -1.932 1.00 91.19 113 ASN A O 1
ATOM 861 N N . LEU A 1 114 ? -5.639 -8.736 -2.468 1.00 90.19 114 LEU A N 1
A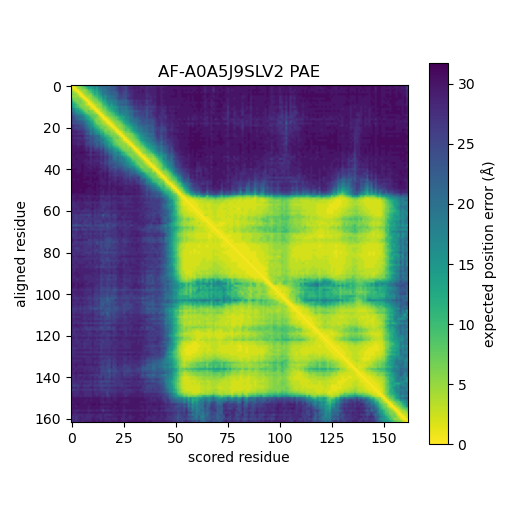TOM 862 C CA . LEU A 1 114 ? -5.854 -7.994 -1.226 1.00 90.19 114 LEU A CA 1
ATOM 863 C C . LEU A 1 114 ? -6.956 -8.655 -0.404 1.00 90.19 114 LEU A C 1
ATOM 865 O O . LEU A 1 114 ? -8.022 -8.991 -0.918 1.00 90.19 114 LEU A O 1
ATOM 869 N N . LYS A 1 115 ? -6.683 -8.855 0.886 1.00 91.50 115 LYS A N 1
ATOM 870 C CA . LYS A 1 115 ? -7.656 -9.332 1.870 1.00 91.50 115 LYS A CA 1
ATOM 871 C C . LYS A 1 115 ? -7.735 -8.312 2.992 1.00 91.50 115 LYS A C 1
ATOM 873 O O . LYS A 1 115 ? -6.718 -7.998 3.604 1.00 91.50 115 LYS A O 1
ATOM 878 N N . TYR A 1 116 ? -8.939 -7.822 3.244 1.00 88.31 116 TYR A N 1
ATOM 879 C CA . TYR A 1 116 ? -9.200 -6.759 4.204 1.00 88.31 116 TYR A CA 1
ATOM 880 C C . TYR A 1 116 ? -9.720 -7.370 5.505 1.00 88.31 116 TYR A C 1
ATOM 882 O O . TYR A 1 116 ? -10.689 -8.127 5.485 1.00 88.31 116 TYR A O 1
ATOM 890 N N . PHE A 1 117 ? -9.055 -7.065 6.620 1.00 86.56 117 PHE A N 1
ATOM 891 C CA . PHE A 1 117 ? -9.420 -7.580 7.946 1.00 86.56 117 PHE A CA 1
ATOM 892 C C . PHE A 1 117 ? -9.907 -6.469 8.877 1.00 86.56 117 PHE A C 1
ATOM 894 O O . PHE A 1 117 ? -10.946 -6.619 9.513 1.00 86.56 117 PHE A O 1
ATOM 901 N N . SER A 1 118 ? -9.180 -5.352 8.934 1.00 89.00 118 SER A N 1
ATOM 902 C CA . SER A 1 118 ? -9.516 -4.182 9.747 1.00 89.00 118 SER A CA 1
ATOM 903 C C . SER A 1 118 ? -9.515 -2.916 8.884 1.00 89.00 118 SER A C 1
ATOM 905 O O . SER A 1 118 ? -8.533 -2.688 8.170 1.00 89.00 118 SER A O 1
ATOM 907 N N . PRO A 1 119 ? -10.580 -2.096 8.931 1.00 90.81 119 PRO A N 1
ATOM 908 C CA . PRO A 1 119 ? -10.625 -0.836 8.200 1.00 90.81 119 PRO A CA 1
ATOM 909 C C . PRO A 1 119 ? -9.639 0.177 8.792 1.00 90.81 119 PRO A C 1
ATOM 911 O O . PRO A 1 119 ? -9.466 0.228 10.009 1.00 90.81 119 PRO A O 1
ATOM 914 N N . LEU A 1 120 ? -9.032 0.983 7.922 1.00 92.31 120 LEU A N 1
ATOM 915 C CA . LEU A 1 120 ? -8.249 2.163 8.292 1.00 92.31 120 LEU A CA 1
ATOM 916 C C . LEU A 1 120 ? -9.151 3.406 8.271 1.00 92.31 120 LEU A C 1
ATOM 918 O O . LEU A 1 120 ? -10.072 3.478 7.453 1.00 92.31 120 LEU A O 1
ATOM 922 N N . ARG A 1 121 ? -8.893 4.375 9.150 1.00 91.44 121 ARG A N 1
ATOM 923 C CA . ARG A 1 121 ? -9.636 5.640 9.271 1.00 91.44 121 ARG A CA 1
ATOM 924 C C . ARG A 1 121 ? -8.699 6.845 9.189 1.00 91.44 121 ARG A C 1
ATOM 926 O O . ARG A 1 121 ? -7.485 6.696 9.298 1.00 91.44 121 ARG A O 1
ATOM 933 N N . SER A 1 122 ? -9.275 8.037 9.019 1.00 88.31 122 SER A N 1
ATOM 934 C CA . SER A 1 122 ? -8.519 9.298 9.069 1.00 88.31 122 SER A CA 1
ATOM 935 C C . SER A 1 122 ? -7.659 9.364 10.333 1.00 88.31 122 SER A C 1
ATOM 937 O O . SER A 1 122 ? -8.113 9.024 11.429 1.00 88.31 122 SER A O 1
ATOM 939 N N . GLY A 1 123 ? -6.406 9.784 10.159 1.00 85.69 123 GLY A N 1
ATOM 940 C CA . GLY A 1 123 ? -5.437 9.934 11.241 1.00 85.69 123 GLY A CA 1
ATOM 941 C C . GLY A 1 123 ? -4.805 8.628 11.728 1.00 85.69 123 GLY A C 1
ATOM 942 O O . GLY A 1 123 ? -3.859 8.687 12.518 1.00 85.69 123 GLY A O 1
ATOM 943 N N . ASP A 1 124 ? -5.246 7.461 11.243 1.00 90.56 124 ASP A N 1
ATOM 944 C CA . ASP A 1 124 ? -4.592 6.203 11.584 1.00 90.56 124 ASP A CA 1
ATOM 945 C C . ASP A 1 124 ? -3.167 6.181 11.019 1.00 90.56 124 ASP A C 1
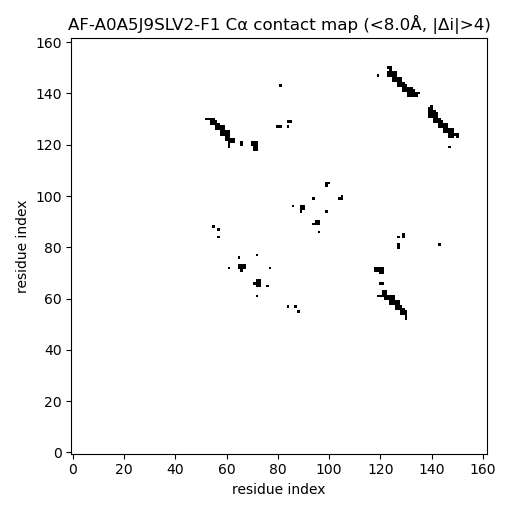ATOM 947 O O . ASP A 1 124 ? -2.906 6.455 9.841 1.00 90.56 124 ASP A O 1
ATOM 951 N N . ARG A 1 125 ? -2.225 5.794 11.878 1.00 92.50 125 ARG A N 1
ATOM 952 C CA . ARG A 1 125 ? -0.872 5.432 11.466 1.00 92.50 125 ARG A CA 1
ATOM 953 C C . ARG A 1 125 ? -0.830 3.945 11.193 1.00 92.50 125 ARG A C 1
ATOM 955 O O . ARG A 1 125 ? -1.325 3.142 11.981 1.00 92.50 125 ARG A O 1
ATOM 962 N N . PHE A 1 126 ? -0.191 3.564 10.103 1.00 93.69 126 PHE A N 1
ATOM 963 C CA . PHE A 1 126 ? -0.049 2.167 9.730 1.00 93.69 126 PHE A CA 1
ATOM 964 C C . PHE A 1 126 ? 1.338 1.903 9.161 1.00 93.69 126 PHE A C 1
ATOM 966 O O . PHE A 1 126 ? 2.080 2.815 8.800 1.00 93.69 126 PHE A O 1
ATOM 973 N N . VAL A 1 127 ? 1.696 0.629 9.104 1.00 94.62 127 VAL A N 1
ATOM 974 C CA . VAL A 1 127 ? 2.943 0.159 8.521 1.00 94.62 127 VAL A CA 1
ATOM 975 C C . VAL A 1 127 ? 2.642 -0.780 7.362 1.00 94.62 127 VAL A C 1
ATOM 977 O O . VAL A 1 127 ? 1.871 -1.735 7.489 1.00 94.62 127 VAL A O 1
ATOM 980 N N . VAL A 1 128 ? 3.259 -0.506 6.216 1.00 95.00 128 VAL A N 1
ATOM 981 C CA . VAL A 1 128 ? 3.267 -1.395 5.056 1.00 95.00 128 VAL A CA 1
ATOM 982 C C . VAL A 1 128 ? 4.499 -2.281 5.159 1.00 95.00 128 VAL A C 1
ATOM 984 O O . VAL A 1 128 ? 5.633 -1.821 5.031 1.00 95.00 128 VAL A O 1
ATOM 987 N N . LYS A 1 129 ? 4.277 -3.571 5.391 1.00 94.00 129 LYS A N 1
ATOM 988 C CA . LYS A 1 129 ? 5.314 -4.596 5.468 1.00 94.00 129 LYS A CA 1
ATOM 989 C C . LYS A 1 129 ? 5.443 -5.307 4.132 1.00 94.00 129 LYS A C 1
ATOM 991 O O . LYS A 1 129 ? 4.475 -5.859 3.605 1.00 94.00 129 LYS A O 1
ATOM 996 N N . ILE A 1 130 ? 6.655 -5.335 3.597 1.00 93.19 130 ILE A N 1
ATOM 997 C CA . ILE A 1 130 ? 6.957 -5.861 2.269 1.00 93.19 130 ILE A CA 1
ATOM 998 C C . ILE A 1 130 ? 8.048 -6.911 2.394 1.00 93.19 130 ILE A C 1
ATOM 1000 O O . ILE A 1 130 ? 9.120 -6.658 2.943 1.00 93.19 130 ILE A O 1
ATOM 1004 N N . ARG A 1 131 ? 7.781 -8.107 1.869 1.00 90.88 131 ARG A N 1
ATOM 1005 C CA . ARG A 1 131 ? 8.756 -9.198 1.848 1.00 90.88 131 ARG A CA 1
ATOM 1006 C C . ARG A 1 131 ? 8.793 -9.864 0.475 1.00 90.88 131 ARG A C 1
ATOM 1008 O O . ARG A 1 131 ? 7.820 -10.521 0.098 1.00 90.88 131 ARG A O 1
ATOM 1015 N N . PRO A 1 132 ? 9.907 -9.765 -0.265 1.00 88.50 132 PRO A N 1
ATOM 1016 C CA . PRO A 1 132 ? 10.135 -10.594 -1.442 1.00 88.50 132 PRO A CA 1
ATOM 1017 C C . PRO A 1 132 ? 10.219 -12.068 -1.022 1.00 88.50 132 PRO A C 1
ATOM 1019 O O . PRO A 1 132 ? 11.070 -12.436 -0.217 1.00 88.50 132 PRO A O 1
ATOM 1022 N N . VAL A 1 133 ? 9.327 -12.914 -1.540 1.00 88.81 133 VAL A N 1
ATOM 1023 C CA . VAL A 1 133 ? 9.258 -14.339 -1.168 1.00 88.81 133 VAL A CA 1
ATOM 1024 C C . VAL A 1 133 ? 10.029 -15.193 -2.162 1.00 88.81 133 VAL A C 1
ATOM 1026 O O . VAL A 1 133 ? 10.778 -16.088 -1.775 1.00 88.81 133 VAL A O 1
ATOM 1029 N N . LEU A 1 134 ? 9.817 -14.952 -3.458 1.00 87.50 134 LEU A N 1
ATOM 1030 C CA . LEU A 1 134 ? 10.365 -15.809 -4.499 1.00 87.50 134 LEU A CA 1
ATOM 1031 C C . LEU A 1 134 ? 10.531 -15.069 -5.821 1.00 87.50 134 LEU A C 1
ATOM 1033 O O . LEU A 1 134 ? 9.644 -14.338 -6.249 1.00 87.50 134 LEU A O 1
ATOM 1037 N N . ILE A 1 135 ? 11.629 -15.351 -6.514 1.00 87.25 135 ILE A N 1
ATOM 1038 C CA . ILE A 1 135 ? 11.858 -14.921 -7.893 1.00 87.25 135 ILE A CA 1
ATOM 1039 C C . ILE A 1 135 ? 11.797 -16.168 -8.782 1.00 87.25 135 ILE A C 1
ATOM 1041 O O . ILE A 1 135 ? 12.518 -17.139 -8.554 1.00 87.25 135 ILE A O 1
ATOM 1045 N N . LYS A 1 136 ? 10.899 -16.168 -9.771 1.00 87.94 136 LYS A N 1
ATOM 1046 C CA . LYS A 1 136 ? 10.703 -17.239 -10.760 1.00 87.94 136 LYS A CA 1
ATOM 1047 C C . LYS A 1 136 ? 10.933 -16.671 -12.160 1.00 87.94 136 LYS A C 1
ATOM 1049 O O . LYS A 1 136 ? 10.011 -16.127 -12.769 1.00 87.94 136 LYS A O 1
ATOM 1054 N N . GLY A 1 137 ? 12.152 -16.816 -12.680 1.00 86.88 137 GLY A N 1
ATOM 1055 C CA . GLY A 1 137 ? 12.526 -16.257 -13.983 1.00 86.88 137 GLY A CA 1
ATOM 1056 C C . GLY A 1 137 ? 12.329 -14.741 -13.999 1.00 86.88 137 GLY A C 1
ATOM 1057 O O . GLY A 1 137 ? 12.947 -14.040 -13.209 1.00 86.88 137 GLY A O 1
ATOM 1058 N N . VAL A 1 138 ? 11.424 -14.256 -14.854 1.00 83.38 138 VAL A N 1
ATOM 1059 C CA . VAL A 1 138 ? 11.075 -12.825 -14.977 1.00 83.38 138 VAL A CA 1
ATOM 1060 C C . VAL A 1 138 ? 10.016 -12.344 -13.975 1.00 83.38 138 VAL A C 1
ATOM 1062 O O . VAL A 1 138 ? 9.673 -11.167 -13.967 1.00 83.38 138 VAL A O 1
ATOM 1065 N N . ARG A 1 139 ? 9.447 -13.236 -13.151 1.00 85.38 139 ARG A N 1
ATOM 1066 C CA . ARG A 1 139 ? 8.389 -12.897 -12.186 1.00 85.38 139 ARG A CA 1
ATOM 1067 C C . ARG A 1 139 ? 8.940 -12.827 -10.768 1.00 85.38 139 ARG A C 1
ATOM 1069 O O . ARG A 1 139 ? 9.678 -13.717 -10.345 1.00 85.38 139 ARG A O 1
ATOM 1076 N N . MET A 1 140 ? 8.498 -11.832 -10.006 1.00 86.81 140 MET A N 1
ATOM 1077 C CA . MET A 1 140 ? 8.769 -11.715 -8.573 1.00 86.81 140 MET A CA 1
ATOM 1078 C C . MET A 1 140 ? 7.465 -11.845 -7.789 1.00 86.81 140 MET A C 1
ATOM 1080 O O . MET A 1 140 ? 6.476 -11.194 -8.110 1.00 86.81 140 MET A O 1
ATOM 1084 N N . ILE A 1 141 ? 7.467 -12.700 -6.770 1.00 88.81 141 ILE A N 1
ATOM 1085 C CA . ILE A 1 141 ? 6.363 -12.881 -5.831 1.00 88.81 141 ILE A CA 1
ATOM 1086 C C . ILE A 1 141 ? 6.746 -12.161 -4.544 1.00 88.81 141 ILE A C 1
ATOM 1088 O O . ILE A 1 141 ? 7.723 -12.527 -3.882 1.00 88.81 141 ILE A O 1
ATOM 1092 N N . ILE A 1 142 ? 5.964 -11.144 -4.202 1.00 90.56 142 ILE A N 1
ATOM 1093 C CA . ILE A 1 142 ? 6.171 -10.292 -3.036 1.00 90.56 142 ILE A CA 1
ATOM 1094 C C . ILE A 1 142 ? 4.936 -10.414 -2.148 1.00 90.56 142 ILE A C 1
ATOM 1096 O O . ILE A 1 142 ? 3.805 -10.369 -2.627 1.00 90.56 142 ILE A O 1
ATOM 1100 N N . HIS A 1 143 ? 5.163 -10.617 -0.855 1.00 92.25 143 HIS A N 1
ATOM 1101 C CA . HIS A 1 143 ? 4.115 -10.615 0.150 1.00 92.25 143 HIS A CA 1
ATOM 1102 C C . HIS A 1 143 ? 3.994 -9.217 0.751 1.00 92.25 143 HIS A C 1
ATOM 1104 O O . HIS A 1 143 ? 4.998 -8.636 1.172 1.00 92.25 143 HIS A O 1
ATOM 1110 N N . HIS A 1 144 ? 2.764 -8.716 0.810 1.00 93.44 144 HIS A N 1
ATOM 1111 C CA . HIS A 1 144 ? 2.428 -7.410 1.359 1.00 93.44 144 HIS A CA 1
ATOM 1112 C C . HIS A 1 144 ? 1.476 -7.588 2.537 1.00 93.44 144 HIS A C 1
ATOM 1114 O O . HIS A 1 144 ? 0.552 -8.399 2.473 1.00 93.44 144 HIS A O 1
ATOM 1120 N N . LEU A 1 145 ? 1.714 -6.845 3.610 1.00 92.88 145 LEU A N 1
ATOM 1121 C CA . LEU A 1 145 ? 0.860 -6.816 4.788 1.00 92.88 145 LEU A CA 1
ATOM 1122 C C . LEU A 1 145 ? 0.749 -5.372 5.269 1.00 92.88 145 LEU A C 1
ATOM 1124 O O . LEU A 1 145 ? 1.745 -4.657 5.296 1.00 92.88 145 LEU A O 1
ATOM 1128 N N . ILE A 1 146 ? -0.457 -4.951 5.627 1.00 93.44 146 ILE A N 1
ATOM 1129 C CA . ILE A 1 146 ? -0.716 -3.627 6.186 1.00 93.44 146 ILE A CA 1
ATOM 1130 C C . ILE A 1 146 ? -1.206 -3.837 7.611 1.00 93.44 146 ILE A C 1
ATOM 1132 O O . ILE A 1 146 ? -2.159 -4.585 7.831 1.00 93.44 146 ILE A O 1
ATOM 1136 N N . GLU A 1 147 ? -0.539 -3.200 8.566 1.00 92.12 147 GLU A N 1
ATOM 1137 C CA . GLU A 1 147 ? -0.894 -3.264 9.981 1.00 92.12 147 GLU A CA 1
ATOM 1138 C C . GLU A 1 147 ? -1.086 -1.853 10.529 1.00 92.12 147 GLU A C 1
ATOM 1140 O O . GLU A 1 147 ? -0.231 -0.987 10.353 1.00 92.12 147 GLU A O 1
ATOM 1145 N N . THR A 1 148 ? -2.198 -1.625 11.223 1.00 91.62 148 THR A N 1
ATOM 1146 C CA . THR A 1 148 ? -2.399 -0.414 12.024 1.00 91.62 148 THR A CA 1
ATOM 1147 C C . THR A 1 148 ? -1.391 -0.379 13.160 1.00 91.62 148 THR A C 1
ATOM 1149 O O . THR A 1 148 ? -1.254 -1.356 13.903 1.00 91.62 148 THR A O 1
ATOM 1152 N N . LEU A 1 149 ? -0.724 0.753 13.336 1.00 88.88 149 LEU A N 1
ATOM 1153 C CA . LEU A 1 149 ? 0.118 0.992 14.493 1.00 88.88 149 LEU A CA 1
ATOM 1154 C C . LEU A 1 149 ? -0.745 1.527 15.641 1.00 88.88 149 LEU A C 1
ATOM 1156 O O . LEU A 1 149 ? -1.635 2.346 15.408 1.00 88.88 149 LEU A O 1
ATOM 1160 N N . PRO A 1 150 ? -0.499 1.090 16.889 1.00 81.56 150 PRO A N 1
ATOM 1161 C CA . PRO A 1 150 ? -1.171 1.673 18.034 1.00 81.56 150 PRO A CA 1
ATOM 1162 C C . PRO A 1 150 ? -0.815 3.157 18.116 1.00 81.56 150 PRO A C 1
ATOM 1164 O O . PRO A 1 150 ? 0.359 3.533 18.067 1.00 81.56 150 PRO A O 1
ATOM 1167 N N . ASP A 1 151 ? -1.849 3.983 18.233 1.00 63.47 151 ASP A N 1
ATOM 1168 C CA . ASP A 1 151 ? -1.726 5.430 18.264 1.00 63.47 151 ASP A CA 1
ATOM 1169 C C . ASP A 1 151 ? -0.749 5.870 19.369 1.00 63.47 151 ASP A C 1
ATOM 1171 O O . ASP A 1 151 ? -0.987 5.677 20.568 1.00 63.47 151 ASP A O 1
ATOM 1175 N N . ARG A 1 152 ? 0.377 6.482 18.978 1.00 56.31 152 ARG A N 1
ATOM 1176 C CA . ARG A 1 152 ? 1.136 7.326 19.902 1.00 56.31 152 ARG A CA 1
ATOM 1177 C C . ARG A 1 152 ? 0.332 8.608 20.007 1.00 56.31 152 ARG A C 1
ATOM 1179 O O . ARG A 1 152 ? 0.597 9.526 19.243 1.00 56.31 152 ARG A O 1
ATOM 1186 N N . LYS A 1 153 ? -0.617 8.660 20.947 1.00 43.72 153 LYS A N 1
ATOM 1187 C CA . LYS A 1 153 ? -1.391 9.863 21.287 1.00 43.72 153 LYS A CA 1
ATOM 1188 C C . LYS A 1 153 ? -0.470 11.078 21.470 1.00 43.72 153 LYS A C 1
ATOM 1190 O O . LYS A 1 153 ? -0.044 11.380 22.583 1.00 43.72 153 LYS A O 1
ATOM 1195 N N . SER A 1 154 ? -0.173 11.798 20.397 1.00 47.97 154 SER A N 1
ATOM 1196 C CA . SER A 1 154 ? 0.344 13.157 20.442 1.00 47.97 154 SER A CA 1
ATOM 1197 C C . SER A 1 154 ? -0.846 14.060 20.178 1.00 47.97 154 SER A C 1
ATOM 1199 O O . SER A 1 154 ? -1.190 14.331 19.030 1.00 47.97 154 SER A O 1
ATOM 1201 N N . TYR A 1 155 ? -1.507 14.477 21.260 1.00 44.41 155 TYR A N 1
ATOM 1202 C CA . TYR A 1 155 ? -2.489 15.555 21.234 1.00 44.41 155 TYR A CA 1
ATOM 1203 C C . TYR A 1 155 ? -1.779 16.852 20.821 1.00 44.41 155 TYR A C 1
ATOM 1205 O O . TYR A 1 155 ? -1.386 17.647 21.669 1.00 44.41 155 TYR A O 1
ATOM 1213 N N . ASN A 1 156 ? -1.594 17.073 19.523 1.00 44.03 156 ASN A N 1
ATOM 1214 C CA . ASN A 1 156 ? -1.182 18.372 19.012 1.00 44.03 156 ASN A CA 1
ATOM 1215 C C . ASN A 1 156 ? -2.448 19.157 18.674 1.00 44.03 156 ASN A C 1
ATOM 1217 O O . ASN A 1 156 ? -2.938 19.140 17.550 1.00 44.03 156 ASN A O 1
ATOM 1221 N N . SER A 1 157 ? -3.010 19.820 19.684 1.00 41.28 157 SER A N 1
ATOM 1222 C CA . SER A 1 157 ? -4.058 20.815 19.480 1.00 41.28 157 SER A CA 1
ATOM 1223 C C . SER A 1 157 ? -3.418 22.136 19.049 1.00 41.28 157 SER A C 1
ATOM 1225 O O . SER A 1 157 ? -3.027 22.944 19.893 1.00 41.28 157 SER A O 1
ATOM 1227 N N . SER A 1 158 ? -3.314 22.367 17.745 1.00 47.41 158 SER A N 1
ATOM 1228 C CA . 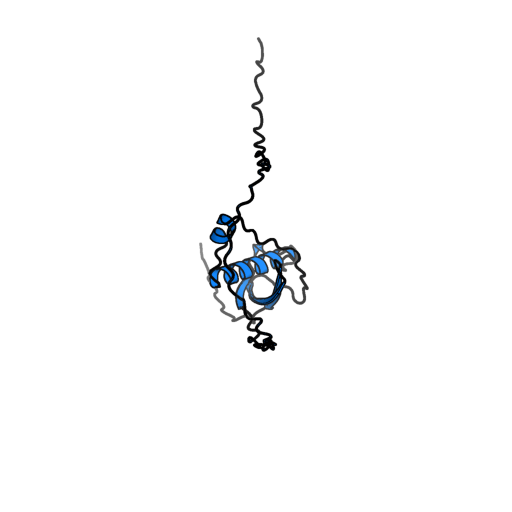SER A 1 158 ? -2.979 23.682 17.195 1.00 47.41 158 SER A CA 1
ATOM 1229 C C . SER A 1 158 ? -4.276 24.466 17.006 1.00 47.41 158 SER A C 1
ATOM 1231 O O . SER A 1 158 ? -5.022 24.211 16.066 1.00 47.41 158 SER A O 1
ATOM 1233 N N . LYS A 1 159 ? -4.583 25.407 17.907 1.00 46.91 159 LYS A N 1
ATOM 1234 C CA . LYS A 1 159 ? -5.605 26.426 17.627 1.00 46.91 159 LYS A CA 1
ATOM 1235 C C . LYS A 1 159 ? -4.978 27.464 16.708 1.00 46.91 159 LYS A C 1
ATOM 1237 O O . LYS A 1 159 ? -4.157 28.256 17.162 1.00 46.91 159 LYS A O 1
ATOM 1242 N N . VAL A 1 160 ? -5.356 27.439 15.437 1.00 63.91 160 VAL A N 1
ATOM 1243 C CA . VAL A 1 160 ? -5.147 28.573 14.537 1.00 63.91 160 VAL A CA 1
ATOM 1244 C C . VAL A 1 160 ? -6.336 29.504 14.756 1.00 63.91 160 VAL A C 1
ATOM 1246 O O . VAL A 1 160 ? -7.481 29.089 14.597 1.00 63.91 160 VAL A O 1
ATOM 1249 N N . PHE A 1 161 ? -6.060 30.710 15.245 1.00 57.53 161 PHE A N 1
ATOM 1250 C CA . PHE A 1 161 ? -7.018 31.811 15.252 1.00 57.53 161 PHE A CA 1
ATOM 1251 C C . PHE A 1 161 ? -6.713 32.666 14.022 1.00 57.53 161 PHE A C 1
ATOM 1253 O O . PHE A 1 161 ? -5.566 33.093 13.874 1.00 57.53 161 PHE A O 1
ATOM 1260 N N . ASP A 1 162 ? -7.716 32.859 13.167 1.00 60.69 162 ASP A N 1
ATOM 1261 C CA . ASP A 1 162 ? -7.722 33.875 12.106 1.00 60.69 162 ASP A CA 1
ATOM 1262 C C . ASP A 1 162 ? -7.985 35.280 12.675 1.00 60.69 162 ASP A C 1
ATOM 1264 O O . ASP A 1 162 ? -8.761 35.390 13.660 1.00 60.69 162 ASP A O 1
#

Mean predicted aligned error: 17.43 Å

Foldseek 3Di:
DDDDDDDDDDDDPPDDDDDDDDDDDDDDDDDDDDDDDDPPPDPPPVPPPPDPQDWDKDKDFDAQVQADPVQFGDPVCVVVVLVVSVQVVCVVVVNHPVVCVVVVHDDDDPDDDDDDDDTDGHGWMKMWTKGFDDDDPPDTDIDIDIGTDDDPPPPPDDDDDD

Secondary structure (DSSP, 8-state):
-PPPP--PPPP----PPPPPPPP------------------------------PPEEEEEE--GGGB-TTSSB-TTHHHHHHHHHHHHHHHHTT--HHHHHHTT-------------S---TT-EEEEEEEEEEEETTEEEEEEEEEEPP------------

InterPro domains:
  IPR029069 HotDog domain superfamily [SSF54637] (54-154)
  IPR050563 4-hydroxybenzoyl-CoA thioesterase [PTHR31793] (41-155)

Nearest PDB structures (foldseek):
  5t06-assembly1_B  TM=9.546E-01  e=3.790E-05  Escherichia coli O157:H7
  5kl9-assembly1_B  TM=9.546E-01  e=3.564E-05  Escherichia coli O157:H7
  5t06-assembly1_C  TM=9.581E-01  e=7.464E-05  Escherichia coli O157:H7
  5v10-assembly1_A-2  TM=9.338E-01  e=1.149E-04  Pseudomonas aeruginosa PAO1
  5v10-assembly1_B-2  TM=9.404E-01  e=5.039E-04  Pseudomonas aeruginosa PAO1

Solvent-accessible surface area (backbone atoms only — not comparable to full-atom values): 11330 Å² total; per-residue (Å²): 135,85,84,84,84,85,79,90,80,83,84,83,79,84,74,79,82,79,84,78,86,77,91,78,90,80,84,89,82,88,84,89,80,91,75,88,79,78,84,76,89,66,85,71,75,76,73,79,75,78,67,78,89,66,62,47,75,38,78,50,67,45,50,74,86,47,42,39,100,84,60,31,52,34,80,72,51,56,58,51,55,53,47,56,44,48,49,54,52,32,46,76,71,71,48,47,67,67,61,40,49,72,72,73,46,79,92,75,88,87,79,84,91,87,83,90,88,75,87,52,36,69,76,39,40,30,34,40,30,40,33,82,73,47,76,60,89,95,44,76,44,66,49,76,47,79,45,77,48,83,81,78,85,70,86,77,82,78,82,81,81,134

Radius of gyration: 27.93 Å; Cα contacts (8 Å, |Δi|>4): 124; chains: 1; bounding box: 65×74×68 Å

Organism: NCBI:txid3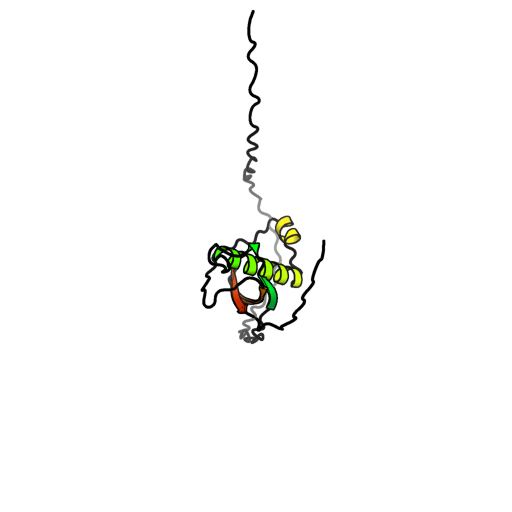8414

Sequence (162 aa):
MQRQMGSLAPHDTGLCPRPRAADGRSPISSGGRGHRVAALTGRACLGKARKEDKYFEVEMMVHDDDLDEYGVVNNAIYASYIHSGRDVLLENLGISVDYWASMGNAMALSELNLKYFSPLRSGDRFVVKIRPVLIKGVRMIIHHLIETLPDRKSYNSSKVFD

pLDDT: mean 70.83, std 22.1, range [32.0, 95.0]